Protein AF-A0A433MWS5-F1 (afdb_monomer_lite)

pLDDT: mean 77.58, std 18.27, range [45.19, 98.12]

Foldseek 3Di:
DDDDPVVVVVVVVVVVVVVVVVVVVVVVVVVVVVVVVVVVVVVVVVVVVVVVVVVVVVVVVVVVVVQVVLAVVLVVVLVVLLVVLVVLVVVVVVVVVVVPPVVVVVVVVVDPDDDPPPPPRPPPCQKDKGWHWDDDPPDIDIDIDIDGSPPPPVVVVVVVVVVVVVVVVVVVVVVVVVVVVVD

Organism: NCBI:txid211165

Secondary structure (DSSP, 8-state):
----HHHHHHHHHHHHHHHHHHHHHHHHHHHHHHHHHHHHHHHHHHHHHHHHHHHHHHHHHHHHHHHHHHHHHHHHHHHHHHHHHHHHHHHHHHHHHHHH-HHHHHHHTSSS------PPPGGG---EEEEEEEEETTEEEEEEEEE-SS---HHHHHHHHHHHHHHHHHHHHHHHHHHHS--

Structure (mmCIF, N/CA/C/O backbone):
data_AF-A0A433MWS5-F1
#
_entry.id   AF-A0A433MWS5-F1
#
loop_
_atom_site.group_PDB
_atom_site.id
_atom_site.type_symbol
_atom_site.label_atom_id
_atom_site.label_alt_id
_atom_site.label_comp_id
_atom_site.label_asym_id
_atom_site.label_entity_id
_atom_site.label_seq_id
_atom_site.pdbx_PDB_ins_code
_atom_site.Cartn_x
_atom_site.Cartn_y
_atom_site.Cartn_z
_atom_site.occupancy
_atom_site.B_iso_or_equiv
_atom_site.auth_seq_id
_atom_site.auth_comp_id
_atom_site.auth_asym_id
_atom_site.auth_atom_id
_atom_site.pdbx_PDB_model_num
ATOM 1 N N . MET A 1 1 ? 45.057 12.626 -86.950 1.00 47.66 1 MET A N 1
ATOM 2 C CA . MET A 1 1 ? 45.338 12.678 -85.501 1.00 47.66 1 MET A CA 1
ATOM 3 C C . MET A 1 1 ? 44.725 11.435 -84.882 1.00 47.66 1 MET A C 1
ATOM 5 O O . MET A 1 1 ? 43.516 11.376 -84.720 1.00 47.66 1 MET A O 1
ATOM 9 N N . THR A 1 2 ? 45.530 10.395 -84.688 1.00 46.53 2 THR A N 1
ATOM 10 C CA . THR A 1 2 ? 45.111 9.106 -84.123 1.00 46.53 2 THR A CA 1
ATOM 11 C C . THR A 1 2 ? 45.410 9.128 -82.630 1.00 46.53 2 THR A C 1
ATOM 13 O O . THR A 1 2 ? 46.572 9.039 -82.243 1.00 46.53 2 THR A O 1
ATOM 16 N N . PHE A 1 3 ? 44.385 9.304 -81.799 1.00 48.88 3 PHE A N 1
ATOM 17 C CA . PHE A 1 3 ? 44.521 9.094 -80.359 1.00 48.88 3 PHE A CA 1
ATOM 18 C C . PHE A 1 3 ? 44.662 7.592 -80.100 1.00 48.88 3 PHE A C 1
ATOM 20 O O . PHE A 1 3 ? 43.874 6.798 -80.616 1.00 48.88 3 PHE A O 1
ATOM 27 N N . SER A 1 4 ? 45.708 7.212 -79.366 1.00 47.50 4 SER A N 1
ATOM 28 C CA . SER A 1 4 ? 46.041 5.816 -79.090 1.00 47.50 4 SER A CA 1
ATOM 29 C C . SER A 1 4 ? 45.001 5.215 -78.128 1.00 47.50 4 SER A C 1
ATOM 31 O O . SER A 1 4 ? 44.847 5.730 -77.020 1.00 47.50 4 SER A O 1
ATOM 33 N N . PRO A 1 5 ? 44.291 4.132 -78.498 1.00 56.75 5 PRO A N 1
ATOM 34 C CA . PRO A 1 5 ? 43.258 3.510 -77.657 1.00 56.75 5 PRO A CA 1
ATOM 35 C C . PRO A 1 5 ? 43.759 3.028 -76.285 1.00 56.75 5 PRO A C 1
ATOM 37 O O . PRO A 1 5 ? 42.967 2.829 -75.370 1.00 56.75 5 PRO A O 1
ATOM 40 N N . ILE A 1 6 ? 45.074 2.849 -76.138 1.00 55.59 6 ILE A N 1
ATOM 41 C CA . ILE A 1 6 ? 45.719 2.259 -74.960 1.00 55.59 6 ILE A CA 1
ATOM 42 C C . ILE A 1 6 ? 45.832 3.273 -73.804 1.00 55.59 6 ILE A C 1
ATOM 44 O O . ILE A 1 6 ? 45.643 2.903 -72.648 1.00 55.59 6 ILE A O 1
ATOM 48 N N . GLU A 1 7 ? 46.048 4.563 -74.088 1.00 52.78 7 GLU A N 1
ATOM 49 C CA . GLU A 1 7 ? 46.157 5.603 -73.044 1.00 52.78 7 GLU A CA 1
ATOM 50 C C . GLU A 1 7 ? 44.796 5.954 -72.418 1.00 52.78 7 GLU A C 1
ATOM 52 O O . GLU A 1 7 ? 44.713 6.242 -71.225 1.00 52.78 7 GLU A O 1
ATOM 57 N N . ASN A 1 8 ? 43.706 5.836 -73.184 1.00 58.22 8 ASN A N 1
ATOM 58 C CA . ASN A 1 8 ? 42.340 6.009 -72.673 1.00 58.22 8 ASN A CA 1
ATOM 59 C C . ASN A 1 8 ? 41.848 4.810 -71.836 1.00 58.22 8 ASN A C 1
ATOM 61 O O . ASN A 1 8 ? 40.907 4.955 -71.061 1.00 58.22 8 ASN A O 1
ATOM 65 N N . SER A 1 9 ? 42.471 3.632 -71.971 1.00 58.25 9 SER A N 1
ATOM 66 C CA . SER A 1 9 ? 42.111 2.427 -71.206 1.00 58.25 9 SER A CA 1
ATOM 67 C C . SER A 1 9 ? 42.685 2.451 -69.782 1.00 58.25 9 SER A C 1
ATOM 69 O O . SER A 1 9 ? 41.993 2.100 -68.830 1.00 58.25 9 SER A O 1
ATOM 71 N N . LEU A 1 10 ? 43.926 2.927 -69.615 1.00 61.53 10 LEU A N 1
ATOM 72 C CA . LEU A 1 10 ? 44.625 2.998 -68.319 1.00 61.53 10 LEU A CA 1
ATOM 73 C C . LEU A 1 10 ? 44.046 4.069 -67.373 1.00 61.53 10 LEU A C 1
ATOM 75 O O . LEU A 1 10 ? 44.032 3.905 -66.150 1.00 61.53 10 LEU A O 1
ATOM 79 N N . THR A 1 11 ? 43.527 5.167 -67.926 1.00 76.81 11 THR A N 1
ATOM 80 C CA . THR A 1 11 ? 42.846 6.221 -67.153 1.00 76.81 11 THR A CA 1
ATOM 81 C C . THR A 1 11 ? 41.447 5.804 -66.694 1.00 76.81 11 THR A C 1
ATOM 83 O O . THR A 1 11 ? 40.988 6.234 -65.637 1.00 76.81 11 THR A O 1
ATOM 86 N N . LEU A 1 12 ? 40.787 4.915 -67.438 1.00 81.44 12 LEU A N 1
ATOM 87 C CA . LEU A 1 12 ? 39.483 4.372 -67.069 1.00 81.44 12 LEU A CA 1
ATOM 88 C C . LEU A 1 12 ? 39.598 3.326 -65.950 1.00 81.44 12 LEU A C 1
ATOM 90 O O . LEU A 1 12 ? 38.842 3.386 -64.984 1.00 81.44 12 LEU A O 1
ATOM 94 N N . GLU A 1 13 ? 40.556 2.400 -66.041 1.00 83.81 13 GLU A N 1
ATOM 95 C CA . GLU A 1 13 ? 40.773 1.375 -65.007 1.00 83.81 13 GLU A CA 1
ATOM 96 C C . GLU A 1 13 ? 41.162 1.983 -63.654 1.00 83.81 13 GLU A C 1
ATOM 98 O O . GLU A 1 13 ? 40.628 1.584 -62.619 1.00 83.81 13 GLU A O 1
ATOM 103 N N . SER A 1 14 ? 42.031 2.998 -63.651 1.00 85.12 14 SER A N 1
ATOM 104 C CA . SER A 1 14 ? 42.395 3.717 -62.421 1.00 85.12 14 SER A CA 1
ATOM 105 C C . SER A 1 14 ? 41.205 4.459 -61.798 1.00 85.12 14 SER A C 1
ATOM 107 O O . SER A 1 14 ? 41.032 4.414 -60.580 1.00 85.12 14 SER A O 1
ATOM 109 N N . ALA A 1 15 ? 40.337 5.073 -62.608 1.00 87.38 15 ALA A N 1
ATOM 110 C CA . ALA A 1 15 ? 39.111 5.711 -62.125 1.00 87.38 15 ALA A CA 1
ATOM 111 C C . ALA A 1 15 ? 38.096 4.697 -61.564 1.00 87.38 15 ALA A C 1
ATOM 113 O O . ALA A 1 15 ? 37.440 4.965 -60.556 1.00 87.38 15 ALA A O 1
ATOM 114 N N . ILE A 1 16 ? 37.983 3.516 -62.181 1.00 90.00 16 ILE A N 1
ATOM 115 C CA . ILE A 1 16 ? 37.148 2.417 -61.679 1.00 90.00 16 ILE A CA 1
ATOM 116 C C . ILE A 1 16 ? 37.675 1.926 -60.329 1.00 90.00 16 ILE A C 1
ATOM 118 O O . ILE A 1 16 ? 36.881 1.738 -59.409 1.00 90.00 16 ILE A O 1
ATOM 122 N N . LEU A 1 17 ? 38.990 1.747 -60.186 1.00 91.38 17 LEU A N 1
ATOM 123 C CA . LEU A 1 17 ? 39.606 1.282 -58.943 1.00 91.38 17 LEU A CA 1
ATOM 124 C C . LEU A 1 17 ? 39.421 2.294 -57.800 1.00 91.38 17 LEU A C 1
ATOM 126 O O . LEU A 1 17 ? 39.021 1.912 -56.704 1.00 91.38 17 LEU A O 1
ATOM 130 N N . ALA A 1 18 ? 39.620 3.587 -58.077 1.00 91.25 18 ALA A N 1
ATOM 131 C CA . ALA A 1 18 ? 39.374 4.658 -57.111 1.00 91.25 18 ALA A CA 1
ATOM 132 C C . ALA A 1 18 ? 37.908 4.688 -56.648 1.00 91.25 18 ALA A C 1
ATOM 134 O O . ALA A 1 18 ? 37.632 4.822 -55.458 1.00 91.25 18 ALA A O 1
ATOM 135 N N . ARG A 1 19 ? 36.964 4.484 -57.575 1.00 90.81 19 ARG A N 1
ATOM 136 C CA . ARG A 1 19 ? 35.534 4.426 -57.255 1.00 90.81 19 ARG A CA 1
ATOM 137 C C . ARG A 1 19 ? 35.159 3.194 -56.427 1.00 90.81 19 ARG A C 1
ATOM 139 O O . ARG A 1 19 ? 34.305 3.301 -55.556 1.00 90.81 19 ARG A O 1
ATOM 146 N N . HIS A 1 20 ? 35.779 2.039 -56.676 1.00 92.25 20 HIS A N 1
ATOM 147 C CA . HIS A 1 20 ? 35.579 0.854 -55.832 1.00 92.25 20 HIS A CA 1
ATOM 148 C C . HIS A 1 20 ? 36.085 1.101 -54.412 1.00 92.25 20 HIS A C 1
ATOM 150 O O . HIS A 1 20 ? 35.369 0.824 -53.458 1.00 92.25 20 HIS A O 1
ATOM 156 N N . GLN A 1 21 ? 37.261 1.712 -54.272 1.00 93.88 21 GLN A N 1
ATOM 157 C CA . GLN A 1 21 ? 37.809 2.053 -52.963 1.00 93.88 21 GLN A CA 1
ATOM 158 C C . GLN A 1 21 ? 36.925 3.061 -52.206 1.00 93.88 21 GLN A C 1
ATOM 160 O O . GLN A 1 21 ? 36.750 2.947 -50.995 1.00 93.88 21 GLN A O 1
ATOM 165 N N . GLU A 1 22 ? 36.335 4.032 -52.906 1.00 95.25 22 GLU A N 1
ATOM 166 C CA . GLU A 1 22 ? 35.369 4.966 -52.318 1.00 95.25 22 GLU A CA 1
ATOM 167 C C . GLU A 1 22 ? 34.083 4.258 -51.861 1.00 95.25 22 GLU A C 1
ATOM 169 O O . GLU A 1 22 ? 33.601 4.518 -50.760 1.00 95.25 22 GLU A O 1
ATOM 174 N N . LEU A 1 23 ? 33.559 3.321 -52.659 1.00 94.75 23 LEU A N 1
ATOM 175 C CA . LEU A 1 23 ? 32.403 2.505 -52.277 1.00 94.75 23 LEU A CA 1
ATOM 176 C C . LEU A 1 23 ? 32.695 1.632 -51.053 1.00 94.75 23 LEU A C 1
ATOM 178 O O . LEU A 1 23 ? 31.858 1.564 -50.156 1.00 94.75 23 LEU A O 1
ATOM 182 N N . ASP A 1 24 ? 33.875 1.017 -50.983 1.00 95.56 24 ASP A N 1
ATOM 183 C CA . ASP A 1 24 ? 34.290 0.215 -49.830 1.00 95.56 24 ASP A CA 1
ATOM 184 C C . ASP A 1 24 ? 34.393 1.076 -48.561 1.00 95.56 24 ASP A C 1
ATOM 186 O O . ASP A 1 24 ? 33.914 0.681 -47.495 1.00 95.56 24 ASP A O 1
ATOM 190 N N . ASN A 1 25 ? 34.942 2.290 -48.673 1.00 95.81 25 ASN A N 1
ATOM 191 C CA . ASN A 1 25 ? 35.014 3.237 -47.559 1.00 95.81 25 ASN A CA 1
ATOM 192 C C . ASN A 1 25 ? 33.620 3.667 -47.076 1.00 95.81 25 ASN A C 1
ATOM 194 O O . ASN A 1 25 ? 33.364 3.673 -45.871 1.00 95.81 25 ASN A O 1
ATOM 198 N N . LEU A 1 26 ? 32.701 3.977 -47.997 1.00 96.25 26 LEU A N 1
ATOM 199 C CA . LEU A 1 26 ? 31.317 4.319 -47.655 1.00 96.25 26 LEU A CA 1
ATOM 200 C C . LEU A 1 26 ? 30.581 3.135 -47.023 1.00 96.25 26 LEU A C 1
ATOM 202 O O . LEU A 1 26 ? 29.822 3.318 -46.074 1.00 96.25 26 LEU A O 1
ATOM 206 N N . GLN A 1 27 ? 30.819 1.914 -47.505 1.00 96.38 27 GLN A N 1
ATOM 207 C CA . GLN A 1 27 ? 30.231 0.709 -46.929 1.00 96.38 27 GLN A CA 1
ATOM 208 C C . GLN A 1 27 ? 30.693 0.513 -45.478 1.00 96.38 27 GLN A C 1
ATOM 210 O O . GLN A 1 27 ? 29.873 0.224 -44.603 1.00 96.38 27 GLN A O 1
ATOM 215 N N . LEU A 1 28 ? 31.985 0.724 -45.205 1.00 96.56 28 LEU A N 1
ATOM 216 C CA . LEU A 1 28 ? 32.528 0.701 -43.847 1.00 96.56 28 LEU A CA 1
ATOM 217 C C . LEU A 1 28 ? 31.880 1.778 -42.968 1.00 96.56 28 LEU A C 1
ATOM 219 O O . LEU A 1 28 ? 31.432 1.470 -41.863 1.00 96.56 28 LEU A O 1
ATOM 223 N N . GLU A 1 29 ? 31.751 3.007 -43.463 1.00 96.88 29 GLU A N 1
ATOM 224 C CA . GLU A 1 29 ? 31.114 4.100 -42.724 1.00 96.88 29 GLU A CA 1
ATOM 225 C C . GLU A 1 29 ? 29.635 3.816 -42.418 1.00 96.88 29 GLU A C 1
ATOM 227 O O . GLU A 1 29 ? 29.193 4.008 -41.284 1.00 96.88 29 GLU A O 1
ATOM 232 N N . ILE A 1 30 ? 28.881 3.264 -43.378 1.00 96.56 30 ILE A N 1
ATOM 233 C CA . ILE A 1 30 ? 27.491 2.832 -43.174 1.00 96.56 30 ILE A CA 1
ATOM 234 C C . ILE A 1 30 ? 27.422 1.772 -42.076 1.00 96.56 30 ILE A C 1
ATOM 236 O O . ILE A 1 30 ? 26.612 1.894 -41.158 1.00 96.56 30 ILE A O 1
ATOM 240 N N . THR A 1 31 ? 28.279 0.748 -42.124 1.00 96.56 31 THR A N 1
ATOM 241 C CA . THR A 1 31 ? 28.276 -0.299 -41.089 1.00 96.56 31 THR A CA 1
ATOM 242 C C . THR A 1 31 ? 28.633 0.249 -39.708 1.00 96.56 31 THR A C 1
ATOM 244 O O . THR A 1 31 ? 27.990 -0.116 -38.720 1.00 96.56 31 THR A O 1
ATOM 247 N N . PHE A 1 32 ? 29.589 1.179 -39.635 1.00 97.56 32 PHE A N 1
ATOM 248 C CA . PHE A 1 32 ? 29.954 1.867 -38.401 1.00 97.56 32 PHE A CA 1
ATOM 249 C C . PHE A 1 32 ? 28.780 2.682 -37.839 1.00 97.56 32 PHE A C 1
ATOM 251 O O . PHE A 1 32 ? 28.433 2.543 -36.664 1.00 97.56 32 PHE A O 1
ATOM 258 N N . LEU A 1 33 ? 28.113 3.474 -38.684 1.00 97.25 3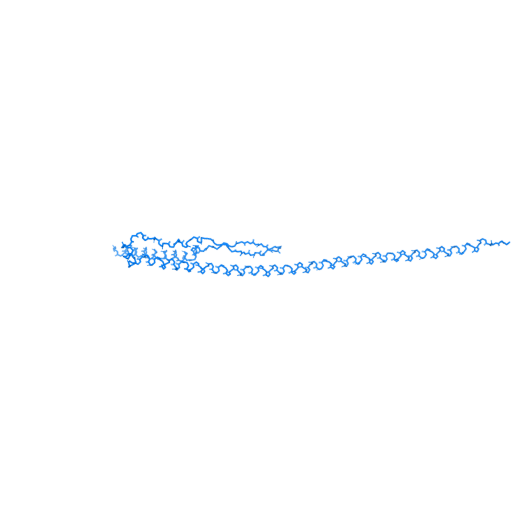3 LEU A N 1
ATOM 259 C CA . LEU A 1 33 ? 26.938 4.261 -38.308 1.00 97.25 33 LEU A CA 1
ATOM 260 C C . LEU A 1 33 ? 25.782 3.372 -37.839 1.00 97.25 33 LEU A C 1
ATOM 262 O O . LEU A 1 33 ? 25.183 3.658 -36.802 1.00 97.25 33 LEU A O 1
ATOM 266 N N . CYS A 1 34 ? 25.497 2.272 -38.541 1.00 97.06 34 CYS A N 1
ATOM 267 C CA . CYS A 1 34 ? 24.473 1.310 -38.136 1.00 97.06 34 CYS A CA 1
ATOM 268 C C . CYS A 1 34 ? 24.768 0.714 -36.753 1.00 97.06 34 CYS A C 1
ATOM 270 O O . CYS A 1 34 ? 23.878 0.681 -35.902 1.00 97.06 34 CYS A O 1
ATOM 272 N N . SER A 1 35 ? 26.016 0.307 -36.497 1.00 97.50 35 SER A N 1
ATOM 273 C CA . SER A 1 35 ? 26.432 -0.209 -35.187 1.00 97.50 35 SER A CA 1
ATOM 274 C C . SER A 1 35 ? 26.258 0.838 -34.085 1.00 97.50 35 SER A C 1
ATOM 276 O O . SER A 1 35 ? 25.748 0.529 -33.009 1.00 97.50 35 SER A O 1
ATOM 278 N N . HIS A 1 36 ? 26.653 2.085 -34.341 1.00 96.62 36 HIS A N 1
ATOM 279 C CA . HIS A 1 36 ? 26.531 3.162 -33.361 1.00 96.62 36 HIS A CA 1
ATOM 280 C C . HIS A 1 36 ? 25.063 3.519 -33.076 1.00 96.62 36 HIS A C 1
ATOM 282 O O . HIS A 1 36 ? 24.680 3.741 -31.927 1.00 96.62 36 HIS A O 1
ATOM 288 N N . MET A 1 37 ? 24.206 3.525 -34.104 1.00 96.75 37 MET A N 1
ATOM 289 C CA . MET A 1 37 ? 22.764 3.719 -33.932 1.00 96.75 37 MET A CA 1
ATOM 290 C C . MET A 1 37 ? 22.138 2.622 -33.069 1.00 96.75 37 MET A C 1
ATOM 292 O O . MET A 1 37 ? 21.300 2.927 -32.219 1.00 96.75 37 MET A O 1
ATOM 296 N N . GLN A 1 38 ? 22.557 1.369 -33.254 1.00 97.31 38 GLN A N 1
ATOM 297 C CA . GLN A 1 38 ? 22.080 0.256 -32.442 1.00 97.31 38 GLN A CA 1
ATOM 298 C C . GLN A 1 38 ? 22.508 0.403 -30.975 1.00 97.31 38 GLN A C 1
ATOM 300 O O . GLN A 1 38 ? 21.662 0.321 -30.086 1.00 97.31 38 GLN A O 1
ATOM 305 N N . GLN A 1 39 ? 23.779 0.724 -30.717 1.00 97.44 39 GLN A N 1
ATOM 306 C CA . GLN A 1 39 ? 24.276 0.982 -29.359 1.00 97.44 39 GLN A CA 1
ATOM 307 C C . GLN A 1 39 ? 23.516 2.126 -28.676 1.00 97.44 39 GLN A C 1
ATOM 309 O O . GLN A 1 39 ? 23.158 2.035 -27.503 1.00 97.44 39 GLN A O 1
ATOM 314 N N . LEU A 1 40 ? 23.222 3.202 -29.410 1.00 97.50 40 LEU A N 1
ATOM 315 C CA . LEU A 1 40 ? 22.466 4.334 -28.878 1.00 97.50 40 LEU A CA 1
ATOM 316 C C . LEU A 1 40 ? 21.014 3.957 -28.551 1.00 97.50 40 LEU A C 1
ATOM 318 O O . LEU A 1 40 ? 20.466 4.439 -27.557 1.00 97.50 40 LEU A O 1
ATOM 322 N N . ALA A 1 41 ? 20.389 3.100 -29.361 1.00 97.50 41 ALA A N 1
ATOM 323 C CA . ALA A 1 41 ? 19.056 2.578 -29.081 1.00 97.50 41 ALA A CA 1
ATOM 324 C C . ALA A 1 41 ? 19.044 1.708 -27.812 1.00 97.50 41 ALA A C 1
ATOM 326 O O . ALA A 1 41 ? 18.182 1.902 -26.953 1.00 97.50 41 ALA A O 1
ATOM 327 N N . GLU A 1 42 ? 20.030 0.822 -27.656 1.00 97.94 42 GLU A N 1
ATOM 328 C CA . GLU A 1 42 ? 20.192 -0.028 -26.470 1.00 97.94 42 GLU A CA 1
ATOM 329 C C . GLU A 1 42 ? 20.420 0.807 -25.202 1.00 97.94 42 GLU A C 1
ATOM 331 O O . GLU A 1 42 ? 19.734 0.605 -24.201 1.00 97.94 42 GLU A O 1
ATOM 336 N N . LEU A 1 43 ? 21.304 1.809 -25.259 1.00 97.69 43 LEU A N 1
ATOM 337 C CA . LEU A 1 43 ? 21.556 2.723 -24.139 1.00 97.69 43 LEU A CA 1
ATOM 338 C C . LEU A 1 43 ? 20.300 3.501 -23.734 1.00 97.69 43 LEU A C 1
ATOM 340 O O . LEU A 1 43 ? 19.992 3.606 -22.547 1.00 97.69 43 LEU A O 1
ATOM 344 N N . LYS A 1 44 ? 19.536 4.017 -24.705 1.00 97.31 44 LYS A N 1
ATOM 345 C CA . LYS A 1 44 ? 18.265 4.701 -24.416 1.00 97.31 44 LYS A CA 1
ATOM 346 C C . LYS A 1 44 ? 17.249 3.768 -23.764 1.00 97.31 44 LYS A C 1
ATOM 348 O O . LYS A 1 44 ? 16.546 4.184 -22.843 1.00 97.31 44 LYS A O 1
ATOM 353 N N . GLN A 1 45 ? 17.166 2.523 -24.226 1.00 97.62 45 GLN A N 1
ATOM 354 C CA . GLN A 1 45 ? 16.274 1.527 -23.643 1.00 97.62 45 GLN A CA 1
ATOM 355 C C . GLN A 1 45 ? 16.680 1.184 -22.203 1.00 97.62 45 GLN A C 1
ATOM 357 O O . GLN A 1 45 ? 15.816 1.145 -21.327 1.00 97.62 45 GLN A O 1
ATOM 362 N N . GLN A 1 46 ? 17.974 0.987 -21.944 1.00 97.81 46 GLN A N 1
ATOM 363 C CA . GLN A 1 46 ? 18.500 0.735 -20.600 1.00 97.81 46 GLN A CA 1
ATOM 364 C C . GLN A 1 46 ? 18.204 1.904 -19.658 1.00 97.81 46 GLN A C 1
ATOM 366 O O . GLN A 1 46 ? 17.626 1.699 -18.594 1.00 97.81 46 GLN A O 1
ATOM 371 N N . GLN A 1 47 ? 18.485 3.137 -20.088 1.00 97.81 47 GLN A N 1
ATOM 372 C CA . GLN A 1 47 ? 18.204 4.337 -19.300 1.00 97.81 47 GLN A CA 1
ATOM 373 C C . GLN A 1 47 ? 16.712 4.456 -18.949 1.00 97.81 47 GLN A C 1
ATOM 375 O O . GLN A 1 47 ? 16.351 4.792 -17.821 1.00 97.81 47 GLN A O 1
ATOM 380 N N . MET A 1 48 ? 15.823 4.157 -19.901 1.00 97.69 48 MET A N 1
ATOM 381 C CA . MET A 1 48 ? 14.382 4.154 -19.650 1.00 97.69 48 MET A CA 1
ATOM 382 C C . MET A 1 48 ? 13.986 3.099 -18.607 1.00 97.69 48 MET A C 1
ATOM 384 O O . MET A 1 48 ? 13.180 3.388 -17.723 1.00 97.69 48 MET A O 1
ATOM 388 N N . GLN A 1 49 ? 14.552 1.893 -18.683 1.00 97.62 49 GLN A N 1
ATOM 389 C CA . GLN A 1 49 ? 14.282 0.826 -17.717 1.00 97.62 49 GLN A CA 1
ATOM 390 C C . GLN A 1 49 ? 14.793 1.167 -16.314 1.00 97.62 49 GLN A C 1
ATOM 392 O O . GLN A 1 49 ? 14.090 0.919 -15.335 1.00 97.62 49 GLN A O 1
ATOM 397 N N . GLU A 1 50 ? 15.979 1.763 -16.203 1.00 98.00 50 GLU A N 1
ATOM 398 C CA . GLU A 1 50 ? 16.534 2.216 -14.924 1.00 98.00 50 GLU A CA 1
ATOM 399 C C . GLU A 1 50 ? 15.665 3.299 -14.284 1.00 98.00 50 GLU A C 1
ATOM 401 O O . GLU A 1 50 ? 15.336 3.200 -13.101 1.00 98.00 50 GLU A O 1
ATOM 406 N N . ASN A 1 51 ? 15.214 4.276 -15.076 1.00 98.00 51 ASN A N 1
ATOM 407 C CA . ASN A 1 51 ? 14.312 5.325 -14.603 1.00 98.00 51 ASN A CA 1
ATOM 408 C C . ASN A 1 51 ? 12.985 4.747 -14.094 1.00 98.00 51 ASN A C 1
ATOM 410 O O . ASN A 1 51 ? 12.540 5.101 -13.004 1.00 98.00 51 ASN A O 1
ATOM 414 N N . LEU A 1 52 ? 12.379 3.816 -14.841 1.00 97.75 52 LEU A N 1
ATOM 415 C CA . LEU A 1 52 ? 11.147 3.142 -14.418 1.00 97.75 52 LEU A CA 1
ATOM 416 C C . LEU A 1 52 ? 11.349 2.333 -13.132 1.00 97.75 52 LEU A C 1
ATOM 418 O O . LEU A 1 52 ? 10.488 2.339 -12.255 1.00 97.75 52 LEU A O 1
ATOM 422 N N . LYS A 1 53 ? 12.489 1.650 -12.992 1.00 97.69 53 LYS A N 1
ATOM 423 C CA . LYS A 1 53 ? 12.822 0.887 -11.784 1.00 97.69 53 LYS A CA 1
ATOM 424 C C . LYS A 1 53 ? 13.002 1.799 -10.570 1.00 97.69 53 LYS A C 1
ATOM 426 O O . LYS A 1 53 ? 12.547 1.454 -9.477 1.00 97.69 53 LYS A O 1
ATOM 431 N N . LEU A 1 54 ? 13.639 2.954 -10.760 1.00 97.94 54 LEU A N 1
ATOM 432 C CA . LEU A 1 54 ? 13.802 3.957 -9.714 1.00 97.94 54 LEU A CA 1
ATOM 433 C C . LEU A 1 54 ? 12.441 4.505 -9.273 1.00 97.94 54 LEU A C 1
ATOM 435 O O . LEU A 1 54 ? 12.147 4.503 -8.080 1.00 97.94 54 LEU A O 1
ATOM 439 N N . GLU A 1 55 ? 11.596 4.908 -10.224 1.00 98.12 55 GLU A N 1
ATOM 440 C CA . GLU A 1 55 ? 10.254 5.410 -9.921 1.00 98.12 55 GLU A CA 1
ATOM 441 C C . GLU A 1 55 ? 9.414 4.351 -9.200 1.00 98.12 55 GLU A C 1
ATOM 443 O O . GLU A 1 55 ? 8.793 4.646 -8.181 1.00 98.12 55 GLU A O 1
ATOM 448 N N . LEU A 1 56 ? 9.445 3.098 -9.663 1.00 96.19 56 LEU A N 1
ATOM 449 C CA . LEU A 1 56 ? 8.738 1.997 -9.014 1.00 96.19 56 LEU A CA 1
ATOM 450 C C . LEU A 1 56 ? 9.184 1.819 -7.557 1.00 96.19 56 LEU A C 1
ATOM 452 O O . LEU A 1 56 ? 8.339 1.706 -6.673 1.00 96.19 56 LEU A O 1
ATOM 456 N N . THR A 1 57 ? 10.494 1.843 -7.305 1.00 96.62 57 THR A N 1
ATOM 457 C CA . THR A 1 57 ? 11.053 1.744 -5.945 1.00 96.62 57 THR A CA 1
ATOM 458 C C . THR A 1 57 ? 10.534 2.873 -5.058 1.00 96.62 57 THR A C 1
ATOM 460 O O . THR A 1 57 ? 10.000 2.615 -3.983 1.00 96.62 57 THR A O 1
ATOM 463 N N . GLN A 1 58 ? 10.582 4.113 -5.549 1.00 97.62 58 GLN A N 1
ATOM 464 C CA . GLN A 1 58 ? 10.085 5.279 -4.814 1.00 97.62 58 GLN A CA 1
ATOM 465 C C . GLN A 1 58 ? 8.584 5.182 -4.513 1.00 97.62 58 GLN A C 1
ATOM 467 O O . GLN A 1 58 ? 8.136 5.543 -3.425 1.00 97.62 58 GLN A O 1
ATOM 472 N N . ARG A 1 59 ? 7.777 4.691 -5.462 1.00 96.12 59 ARG A N 1
ATOM 473 C CA . ARG A 1 59 ? 6.334 4.503 -5.249 1.00 96.12 59 ARG A CA 1
ATOM 474 C C . ARG A 1 59 ? 6.037 3.399 -4.240 1.00 96.12 59 ARG A C 1
ATOM 476 O O . ARG A 1 59 ? 5.107 3.555 -3.454 1.00 96.12 59 ARG A O 1
ATOM 483 N N . ILE A 1 60 ? 6.821 2.321 -4.229 1.00 94.75 60 ILE A N 1
ATOM 484 C CA . ILE A 1 60 ? 6.703 1.261 -3.220 1.00 94.75 60 ILE A CA 1
ATOM 485 C C . ILE A 1 60 ? 7.020 1.822 -1.830 1.00 94.75 60 ILE A C 1
ATOM 487 O O . ILE A 1 60 ? 6.214 1.642 -0.923 1.00 94.75 60 ILE A O 1
ATOM 491 N N . GLU A 1 61 ? 8.108 2.577 -1.671 1.00 96.12 61 GLU A N 1
ATOM 492 C CA . GLU A 1 61 ? 8.456 3.229 -0.397 1.00 96.12 61 GLU A CA 1
ATOM 493 C C . GLU A 1 61 ? 7.345 4.175 0.094 1.00 96.12 61 GLU A C 1
ATOM 495 O O . GLU A 1 61 ? 6.986 4.171 1.271 1.00 96.12 61 GLU A O 1
ATOM 500 N N . GLN A 1 62 ? 6.738 4.949 -0.814 1.00 96.44 62 GLN A N 1
ATOM 501 C CA . GLN A 1 62 ? 5.589 5.802 -0.488 1.00 96.44 62 GLN A CA 1
ATOM 502 C C . GLN A 1 62 ? 4.377 4.990 -0.007 1.00 96.44 62 GLN A C 1
ATOM 504 O O . GLN A 1 62 ? 3.706 5.396 0.943 1.00 96.44 62 GLN A O 1
ATOM 509 N N . LEU A 1 63 ? 4.088 3.851 -0.644 1.00 94.94 63 LEU A N 1
ATOM 510 C CA . LEU A 1 63 ? 3.000 2.962 -0.227 1.00 94.94 63 LEU A CA 1
ATOM 511 C C . LEU A 1 63 ? 3.265 2.332 1.143 1.00 94.94 63 LEU A C 1
ATOM 513 O O . LEU A 1 63 ? 2.333 2.208 1.935 1.00 94.94 63 LEU A O 1
ATOM 517 N N . GLU A 1 64 ? 4.514 1.976 1.444 1.00 95.00 64 GLU A N 1
ATOM 518 C CA . GLU A 1 64 ? 4.908 1.465 2.762 1.00 95.00 64 GLU A CA 1
ATOM 519 C C . GLU A 1 64 ? 4.676 2.511 3.852 1.00 95.00 64 GLU A C 1
ATOM 521 O O . GLU A 1 64 ? 3.981 2.234 4.829 1.00 95.00 64 GLU A O 1
ATOM 526 N N . ALA A 1 65 ? 5.139 3.744 3.633 1.00 96.12 65 ALA A N 1
ATOM 527 C CA . ALA A 1 65 ? 4.923 4.835 4.577 1.00 96.12 65 ALA A CA 1
ATOM 528 C C . ALA A 1 65 ? 3.427 5.113 4.815 1.00 96.12 65 ALA A C 1
ATOM 530 O O . ALA A 1 65 ? 2.992 5.292 5.953 1.00 96.12 65 ALA A O 1
ATOM 531 N N . LEU A 1 66 ? 2.611 5.118 3.754 1.00 96.06 66 LEU A N 1
ATOM 532 C CA . LEU A 1 66 ? 1.160 5.292 3.875 1.00 96.06 66 LEU A CA 1
A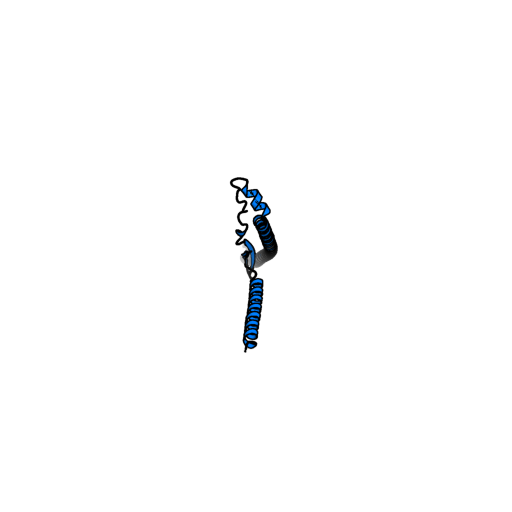TOM 533 C C . LEU A 1 66 ? 0.491 4.124 4.610 1.00 96.06 66 LEU A C 1
ATOM 535 O O . LEU A 1 66 ? -0.415 4.349 5.411 1.00 96.06 66 LEU A O 1
ATOM 539 N N . SER A 1 67 ? 0.940 2.892 4.363 1.00 96.31 67 SER A N 1
ATOM 540 C CA . SER A 1 67 ? 0.473 1.697 5.070 1.00 96.31 67 SER A CA 1
ATOM 541 C C . SER A 1 67 ? 0.712 1.813 6.574 1.00 96.31 67 SER A C 1
ATOM 543 O O . SER A 1 67 ? -0.200 1.563 7.365 1.00 96.31 67 SER A O 1
ATOM 545 N N . ASP A 1 68 ? 1.907 2.243 6.973 1.00 95.38 68 ASP A N 1
ATOM 546 C CA . ASP A 1 68 ? 2.262 2.416 8.382 1.00 95.38 68 ASP A CA 1
ATOM 547 C C . ASP A 1 68 ? 1.418 3.504 9.051 1.00 95.38 68 ASP A C 1
ATOM 549 O O . ASP A 1 68 ? 0.900 3.297 10.150 1.00 95.38 68 ASP A O 1
ATOM 553 N N . ILE A 1 69 ? 1.194 4.629 8.362 1.00 96.88 69 ILE A N 1
ATOM 554 C CA . ILE A 1 69 ? 0.320 5.708 8.845 1.00 96.88 69 ILE A CA 1
ATOM 555 C C . ILE A 1 69 ? -1.112 5.201 9.048 1.00 96.88 69 ILE A C 1
ATOM 557 O O . ILE A 1 69 ? -1.706 5.438 10.101 1.00 96.88 69 ILE A O 1
ATOM 561 N N . ILE A 1 70 ? -1.673 4.493 8.064 1.00 94.19 70 ILE A N 1
ATOM 562 C CA . ILE A 1 70 ? -3.041 3.962 8.143 1.00 94.19 70 ILE A CA 1
ATOM 563 C C . ILE A 1 70 ? -3.167 2.991 9.315 1.00 94.19 70 ILE A C 1
ATOM 565 O O . ILE A 1 70 ? -4.117 3.090 10.093 1.00 94.19 70 ILE A O 1
ATOM 569 N N . ASN A 1 71 ? -2.200 2.093 9.489 1.00 94.56 71 ASN A N 1
ATOM 570 C CA . ASN A 1 71 ? -2.206 1.139 10.592 1.00 94.56 71 ASN A CA 1
ATOM 571 C C . ASN A 1 71 ? -2.075 1.832 11.958 1.00 94.56 71 ASN A C 1
ATOM 573 O O . ASN A 1 71 ? -2.795 1.473 12.889 1.00 94.56 71 ASN A O 1
ATOM 577 N N . ALA A 1 72 ? -1.227 2.857 12.075 1.00 95.50 72 ALA A N 1
ATOM 578 C CA . ALA A 1 72 ? -1.076 3.631 13.306 1.00 95.50 72 ALA A CA 1
ATOM 579 C C . ALA A 1 72 ? -2.363 4.383 13.683 1.00 95.50 72 ALA A C 1
ATOM 581 O O . ALA A 1 72 ? -2.804 4.315 14.830 1.00 95.50 72 ALA A O 1
ATOM 582 N N . LEU A 1 73 ? -3.003 5.053 12.718 1.00 95.50 73 LEU A N 1
ATOM 583 C CA . LEU A 1 73 ? -4.284 5.735 12.933 1.00 95.50 73 LEU A CA 1
ATOM 584 C C . LEU A 1 73 ? -5.397 4.752 13.303 1.00 95.50 73 LEU A C 1
ATOM 586 O O . LEU A 1 73 ? -6.232 5.044 14.154 1.00 95.50 73 LEU A O 1
ATOM 590 N N . SER A 1 74 ? -5.390 3.567 12.701 1.00 93.81 74 SER A N 1
ATOM 591 C CA . SER A 1 74 ? -6.381 2.528 12.990 1.00 93.81 74 SER A CA 1
ATOM 592 C C . SER A 1 74 ? -6.214 1.958 14.396 1.00 93.81 74 SER A C 1
ATOM 594 O O . SER A 1 74 ? -7.205 1.725 15.083 1.00 93.81 74 SER A O 1
ATOM 596 N N . TYR A 1 75 ? -4.971 1.816 14.863 1.00 91.44 75 TYR A N 1
ATOM 597 C CA . TYR A 1 75 ? -4.673 1.456 16.249 1.00 91.44 75 TYR A CA 1
ATOM 598 C C . TYR A 1 75 ? -5.118 2.542 17.242 1.00 91.44 75 TYR A C 1
ATOM 600 O O . TYR A 1 75 ? -5.718 2.232 18.267 1.00 91.44 75 TYR A O 1
ATOM 608 N N . GLN A 1 76 ? -4.887 3.821 16.930 1.00 93.81 76 GLN A N 1
ATOM 609 C CA . GLN A 1 76 ? -5.395 4.930 17.751 1.00 93.81 76 GLN A CA 1
ATOM 610 C C . GLN A 1 76 ? -6.925 4.933 17.815 1.00 93.81 76 GLN A C 1
ATOM 612 O O . GLN A 1 76 ? -7.499 5.093 18.888 1.00 93.81 76 GLN A O 1
ATOM 617 N N . LEU A 1 77 ? -7.591 4.699 16.683 1.00 91.00 77 LEU A N 1
ATOM 618 C CA . LEU A 1 77 ? -9.046 4.601 16.626 1.00 91.00 77 LEU A CA 1
ATOM 619 C C . LEU A 1 77 ? -9.570 3.428 17.465 1.00 91.00 77 LEU A C 1
ATOM 621 O O . LEU A 1 77 ? -10.574 3.574 18.152 1.00 91.00 77 LEU A O 1
ATOM 625 N N . GLU A 1 78 ? -8.884 2.284 17.455 1.00 89.75 78 GLU A N 1
ATOM 626 C CA . GLU A 1 78 ? -9.209 1.147 18.323 1.00 89.75 78 GLU A CA 1
ATOM 627 C C . GLU A 1 78 ? -9.122 1.508 19.814 1.00 89.75 78 GLU A C 1
ATOM 629 O O . GLU A 1 78 ? -10.024 1.156 20.576 1.00 89.75 78 GLU A O 1
ATOM 634 N N . ILE A 1 79 ? -8.094 2.254 20.230 1.00 90.19 79 ILE A N 1
ATOM 635 C CA . ILE A 1 79 ? -7.972 2.754 21.610 1.00 90.19 79 ILE A CA 1
ATOM 636 C C . ILE A 1 79 ? -9.149 3.669 21.963 1.00 90.19 79 ILE A C 1
ATOM 638 O O . ILE A 1 79 ? -9.807 3.455 22.978 1.00 90.19 79 ILE A O 1
ATOM 642 N N . GLU A 1 80 ? -9.454 4.656 21.121 1.00 90.69 80 GLU A N 1
ATOM 643 C CA . GLU A 1 80 ? -10.550 5.597 21.383 1.00 90.69 80 GLU A CA 1
ATOM 644 C C . GLU A 1 80 ? -11.920 4.908 21.422 1.00 90.69 80 GLU A C 1
ATOM 646 O O . GLU A 1 80 ? -12.777 5.260 22.234 1.00 90.69 80 GLU A O 1
ATOM 651 N N . LEU A 1 81 ? -12.125 3.874 20.602 1.00 87.31 81 LEU A N 1
ATOM 652 C CA . LEU A 1 81 ? -13.331 3.049 20.656 1.00 87.31 81 LEU A CA 1
ATOM 653 C C . LEU A 1 81 ? -13.460 2.301 21.993 1.00 87.31 81 LEU A C 1
ATOM 655 O O . LEU A 1 81 ? -14.566 2.203 22.532 1.00 87.31 81 LEU A O 1
ATOM 659 N N . ASN A 1 82 ? -12.350 1.816 22.555 1.00 85.12 82 ASN A N 1
ATOM 660 C CA . ASN A 1 82 ? -12.339 1.200 23.883 1.00 85.12 82 ASN A CA 1
ATOM 661 C C . ASN A 1 82 ? -12.598 2.229 24.997 1.00 85.12 82 ASN A C 1
ATOM 663 O O . ASN A 1 82 ? -13.435 1.977 25.863 1.00 85.12 82 ASN A O 1
ATOM 667 N N . ASN A 1 83 ? -11.984 3.413 24.933 1.00 88.12 83 ASN A N 1
ATOM 668 C CA . ASN A 1 83 ? -12.247 4.501 25.884 1.00 88.12 83 ASN A CA 1
ATOM 669 C C . ASN A 1 83 ? -13.728 4.909 25.868 1.00 88.12 83 ASN A C 1
ATOM 671 O O . ASN A 1 83 ? -14.368 5.050 26.911 1.00 88.12 83 ASN A O 1
ATOM 675 N N . PHE A 1 84 ? -14.307 5.049 24.672 1.00 85.94 84 PHE A N 1
ATOM 676 C CA . PHE A 1 84 ? -15.727 5.343 24.509 1.00 85.94 84 PHE A CA 1
ATOM 677 C C . PHE A 1 84 ? -16.607 4.275 25.171 1.00 85.94 84 PHE A C 1
ATOM 679 O O . PHE A 1 84 ? -17.563 4.614 25.872 1.00 85.94 84 PHE A O 1
ATOM 686 N N . LYS A 1 85 ? -16.281 2.989 24.986 1.00 83.69 85 LYS A N 1
ATOM 687 C CA . LYS A 1 85 ? -16.982 1.874 25.640 1.00 83.69 85 LYS A CA 1
ATOM 688 C C . LYS A 1 85 ? -16.924 2.005 27.163 1.00 83.69 85 LYS A C 1
ATOM 690 O O . LYS A 1 85 ? -17.964 1.866 27.806 1.00 83.69 85 LYS A O 1
ATOM 695 N N . GLU A 1 86 ? -15.754 2.258 27.744 1.00 85.06 86 GLU A N 1
ATOM 696 C CA . GLU A 1 86 ? -15.600 2.401 29.199 1.00 85.06 86 GLU A CA 1
ATOM 697 C C . GLU A 1 86 ? -16.475 3.530 29.750 1.00 85.06 86 GLU A C 1
ATOM 699 O O . GLU A 1 86 ? -17.281 3.303 30.659 1.00 85.06 86 GLU A O 1
ATOM 704 N N . ILE A 1 87 ? -16.407 4.709 29.125 1.00 86.00 87 ILE A N 1
ATOM 705 C CA . ILE A 1 87 ? -17.221 5.874 29.492 1.00 86.00 87 ILE A CA 1
ATOM 706 C C . ILE A 1 87 ? -18.714 5.555 29.353 1.00 86.00 87 ILE A C 1
ATOM 708 O O . ILE A 1 87 ? -19.509 5.902 30.230 1.00 86.00 87 ILE A O 1
ATOM 712 N N . ALA A 1 88 ? -19.120 4.867 28.283 1.00 81.75 88 ALA A N 1
ATOM 713 C CA . ALA A 1 88 ? -20.509 4.466 28.077 1.00 81.75 88 ALA A CA 1
ATOM 714 C C . ALA A 1 88 ? -20.994 3.491 29.167 1.00 81.75 88 ALA A C 1
ATOM 716 O O . ALA A 1 88 ? -22.105 3.639 29.684 1.00 81.75 88 ALA A O 1
ATOM 717 N N . VAL A 1 89 ? -20.168 2.516 29.563 1.00 80.00 89 VAL A N 1
ATOM 718 C CA . VAL A 1 89 ? -20.486 1.571 30.647 1.00 80.00 89 VAL A CA 1
ATOM 719 C C . VAL A 1 89 ? -20.605 2.291 31.990 1.00 80.00 89 VAL A C 1
ATOM 721 O O . VAL A 1 89 ? -21.562 2.046 32.727 1.00 80.00 89 VAL A O 1
ATOM 724 N N . GLU A 1 90 ? -19.673 3.184 32.320 1.00 84.62 90 GLU A N 1
ATOM 725 C CA . GLU A 1 90 ? -19.716 3.955 33.565 1.00 84.62 90 GLU A CA 1
ATOM 726 C C . GLU A 1 90 ? -20.944 4.868 33.620 1.00 84.62 90 GLU A C 1
ATOM 728 O O . GLU A 1 90 ? -21.699 4.846 34.594 1.00 84.62 90 GLU A O 1
ATOM 733 N N . THR A 1 91 ? -21.207 5.589 32.531 1.00 82.81 91 THR A N 1
ATOM 734 C CA . THR A 1 91 ? -22.388 6.443 32.380 1.00 82.81 91 THR A CA 1
ATOM 735 C C . THR A 1 91 ? -23.672 5.642 32.603 1.00 82.81 91 THR A C 1
ATOM 737 O O . THR A 1 91 ? -24.548 6.070 33.353 1.00 82.81 91 THR A O 1
ATOM 740 N N . ASN A 1 92 ? -23.770 4.434 32.038 1.00 77.62 92 ASN A N 1
ATOM 741 C CA . ASN A 1 92 ? -24.905 3.538 32.272 1.00 77.62 92 ASN A CA 1
ATOM 742 C C . ASN A 1 92 ? -25.053 3.124 33.741 1.00 77.62 92 ASN A C 1
ATOM 744 O O . ASN A 1 92 ? -26.169 3.142 34.262 1.00 77.62 92 ASN A O 1
ATOM 748 N N . LYS A 1 93 ? -23.953 2.777 34.423 1.00 81.88 93 LYS A N 1
ATOM 749 C CA . LYS A 1 93 ? -23.981 2.445 35.859 1.00 81.88 93 LYS A CA 1
ATOM 750 C C . LYS A 1 93 ? -24.489 3.626 36.687 1.00 81.88 93 LYS A C 1
ATOM 752 O O . LYS A 1 93 ? -25.257 3.427 37.624 1.00 81.88 93 LYS A O 1
ATOM 757 N N . LEU A 1 94 ? -24.078 4.849 36.349 1.00 83.00 94 LEU A N 1
ATOM 758 C CA . LEU A 1 94 ? -24.549 6.065 37.016 1.00 83.00 94 LEU A CA 1
ATOM 759 C C . LEU A 1 94 ? -26.045 6.298 36.775 1.00 83.00 94 LEU A C 1
ATOM 761 O O . LEU A 1 94 ? -26.776 6.544 37.733 1.00 83.00 94 LEU A O 1
ATOM 765 N N . TYR A 1 95 ? -26.513 6.143 35.534 1.00 79.12 95 TYR A N 1
ATOM 766 C CA . TYR A 1 95 ? -27.940 6.231 35.212 1.00 79.12 95 TYR A CA 1
ATOM 767 C C . TYR A 1 95 ? -28.779 5.210 35.990 1.00 79.12 95 TYR A C 1
ATOM 769 O O . TYR A 1 95 ? -29.815 5.573 36.541 1.00 79.12 95 TYR A O 1
ATOM 777 N N . GLN A 1 96 ? -28.331 3.953 36.076 1.00 75.62 96 GLN A N 1
ATOM 778 C CA . GLN A 1 96 ? -29.017 2.911 36.852 1.00 75.62 96 GLN A CA 1
ATOM 779 C C . GLN A 1 96 ? -29.086 3.272 38.337 1.00 75.62 96 GLN A C 1
ATOM 781 O O . GLN A 1 96 ? -30.168 3.282 38.913 1.00 75.62 96 GLN A O 1
ATOM 786 N N . LYS A 1 97 ? -27.959 3.685 38.933 1.00 80.94 97 LYS A N 1
ATOM 787 C CA . LYS A 1 97 ? -27.921 4.141 40.331 1.00 80.94 97 LYS A CA 1
ATOM 788 C C . LYS A 1 97 ? -28.902 5.283 40.602 1.00 80.94 97 LYS A C 1
ATOM 790 O O . LYS A 1 97 ? -29.534 5.287 41.650 1.00 80.94 97 LYS A O 1
ATOM 795 N N . MET A 1 98 ? -29.043 6.239 39.679 1.00 76.12 98 MET A N 1
ATOM 796 C CA . MET A 1 98 ? -30.015 7.332 39.816 1.00 76.12 98 MET A CA 1
ATOM 797 C C . MET A 1 98 ? -31.468 6.841 39.762 1.00 76.12 98 MET A C 1
ATOM 799 O O . MET A 1 98 ? -32.297 7.347 40.510 1.00 76.12 98 MET A O 1
ATOM 803 N N . GLN A 1 99 ? -31.778 5.853 38.916 1.00 71.06 99 GLN A N 1
ATOM 804 C CA . GLN A 1 99 ? -33.125 5.271 38.817 1.00 71.06 99 GLN A CA 1
ATOM 805 C C . GLN A 1 99 ? -33.492 4.375 40.008 1.00 71.06 99 GLN A C 1
ATOM 807 O O . GLN A 1 99 ? -34.663 4.301 40.393 1.00 71.06 99 GLN A O 1
ATOM 812 N N . ASP A 1 100 ? -32.504 3.686 40.577 1.00 70.19 100 ASP A N 1
ATOM 813 C CA . ASP A 1 100 ? -32.690 2.783 41.713 1.00 70.19 100 ASP A CA 1
ATOM 814 C C . ASP A 1 100 ? -32.759 3.530 43.055 1.00 70.19 100 ASP A C 1
ATOM 816 O O . ASP A 1 100 ? -33.257 2.985 44.041 1.00 70.19 100 ASP A O 1
ATOM 820 N N . ASN A 1 101 ? -32.312 4.790 43.104 1.00 71.69 101 ASN A N 1
ATOM 821 C CA . ASN A 1 101 ? -32.357 5.601 44.314 1.00 71.69 101 ASN A CA 1
ATOM 822 C C . ASN A 1 101 ? -33.801 6.043 44.630 1.00 71.69 101 ASN A C 1
ATOM 824 O O . ASN A 1 101 ? -34.445 6.756 43.855 1.00 71.69 101 ASN A O 1
ATOM 828 N N . SER A 1 102 ? -34.329 5.621 45.782 1.00 56.59 102 SER A N 1
ATOM 829 C CA . SER A 1 102 ? -35.752 5.757 46.134 1.00 56.59 102 SER A CA 1
ATOM 830 C C . SER A 1 102 ? -36.237 7.202 46.275 1.00 56.59 102 SER A C 1
ATOM 832 O O . SER A 1 102 ? -37.425 7.453 46.089 1.00 56.59 102 SER A O 1
ATOM 834 N N . GLU A 1 103 ? -35.337 8.149 46.558 1.00 57.47 103 GLU A N 1
ATOM 835 C CA . GLU A 1 103 ? -35.652 9.580 46.701 1.00 57.47 103 GLU A CA 1
ATOM 836 C C . GLU A 1 103 ? -36.116 10.232 45.385 1.00 57.47 103 GLU A C 1
ATOM 838 O O . GLU A 1 103 ? -36.903 11.177 45.409 1.00 57.47 103 GLU A O 1
ATOM 843 N N . PHE A 1 104 ? -35.702 9.698 44.230 1.00 54.41 104 PHE A N 1
ATOM 844 C CA . PHE A 1 104 ? -36.185 10.152 42.919 1.00 54.41 104 PHE A CA 1
ATOM 845 C C . PHE A 1 104 ? -37.513 9.498 42.516 1.00 54.41 104 PHE A C 1
ATOM 847 O O . PHE A 1 104 ? -38.310 10.111 41.807 1.00 54.41 104 PHE A O 1
ATOM 854 N N . ARG A 1 105 ? -37.807 8.287 43.013 1.00 50.38 105 ARG A N 1
ATOM 855 C CA . ARG A 1 105 ? -39.098 7.620 42.769 1.00 50.38 105 ARG A CA 1
ATOM 856 C C . ARG A 1 105 ? -40.264 8.298 43.486 1.00 50.38 105 ARG A C 1
ATOM 858 O O . ARG A 1 105 ? -41.382 8.254 42.981 1.00 50.38 105 ARG A O 1
ATOM 865 N N . THR A 1 106 ? -40.030 8.906 44.648 1.00 47.81 106 THR A N 1
ATOM 866 C CA . THR A 1 106 ? -41.080 9.595 45.413 1.00 47.81 106 THR A CA 1
ATOM 867 C C . THR A 1 106 ? -41.469 10.946 44.813 1.00 47.81 106 THR A C 1
ATOM 869 O O . THR A 1 106 ? -42.635 11.313 44.904 1.00 47.81 106 THR A O 1
ATOM 872 N N . MET A 1 107 ? -40.557 11.654 44.136 1.00 48.81 107 MET A N 1
ATOM 873 C CA . MET A 1 107 ? -40.877 12.926 43.464 1.00 48.81 107 MET A CA 1
ATOM 874 C C . MET A 1 107 ? -41.627 12.752 42.129 1.00 48.81 107 MET A C 1
ATOM 876 O O . MET A 1 107 ? -42.418 13.616 41.754 1.00 48.81 107 MET A O 1
ATOM 880 N N . GLU A 1 108 ? -41.437 11.637 41.414 1.00 48.41 108 GLU A N 1
ATOM 881 C CA . GLU A 1 108 ? -42.142 11.379 40.144 1.00 48.41 108 GLU A CA 1
ATOM 882 C C . GLU A 1 108 ? -43.592 10.902 40.313 1.00 48.41 108 GLU A C 1
ATOM 884 O O . GLU A 1 108 ? -44.362 10.956 39.355 1.00 48.41 108 GLU A O 1
ATOM 889 N N . LEU A 1 109 ? -44.004 10.453 41.504 1.00 47.34 109 LEU A N 1
ATOM 890 C CA . LEU A 1 109 ? -45.356 9.915 41.696 1.00 47.34 109 LEU A CA 1
ATOM 891 C C . LEU A 1 109 ? -46.440 11.006 41.797 1.00 47.34 109 LEU A C 1
ATOM 893 O O . LEU A 1 109 ? -47.615 10.715 41.578 1.00 47.34 109 LEU A O 1
ATOM 897 N N . GLU A 1 110 ? -46.065 12.256 42.087 1.00 48.25 110 GLU A N 1
ATOM 898 C CA . GLU A 1 110 ? -47.014 13.370 42.252 1.00 48.25 110 GLU A CA 1
ATOM 899 C C . GLU A 1 110 ? -47.295 14.153 40.959 1.00 48.25 110 GLU A C 1
ATOM 901 O O . GLU A 1 110 ? -48.269 14.903 40.895 1.00 48.25 110 GLU A O 1
ATOM 906 N N . SER A 1 111 ? -46.512 13.951 39.891 1.00 45.81 111 SER A N 1
ATOM 907 C CA . SER A 1 111 ? -46.750 14.606 38.600 1.00 45.81 111 SER A CA 1
ATOM 908 C C . SER A 1 111 ? -46.994 13.581 37.492 1.00 45.81 111 SER A C 1
ATOM 910 O O . SER A 1 111 ? -46.146 12.798 37.085 1.00 45.81 111 SER A O 1
ATOM 912 N N . SER A 1 112 ? -48.234 13.580 37.015 1.00 48.88 112 SER A N 1
ATOM 913 C CA . SER A 1 112 ? -48.744 12.837 35.868 1.00 48.88 112 SER A CA 1
ATOM 914 C C . SER A 1 112 ? -47.736 12.620 34.725 1.00 48.88 112 SER A C 1
ATOM 916 O O . SER A 1 112 ? -47.224 13.583 34.160 1.00 48.88 112 SER A O 1
ATOM 918 N N . LYS A 1 113 ? -47.602 11.360 34.283 1.00 48.91 113 LYS A N 1
ATOM 919 C CA . LYS A 1 113 ? -47.005 10.950 32.994 1.00 48.91 113 LYS A CA 1
ATOM 920 C C . LYS A 1 113 ? -45.582 11.476 32.763 1.00 48.91 113 LYS A C 1
ATOM 922 O O . LYS A 1 113 ? -45.294 12.068 31.722 1.00 48.91 113 LYS A O 1
ATOM 927 N N . THR A 1 114 ? -44.674 11.220 33.691 1.00 45.19 114 THR A N 1
ATOM 928 C CA . THR A 1 114 ? -43.250 11.442 33.458 1.00 45.19 114 THR A CA 1
ATOM 929 C C . THR A 1 114 ? -42.737 10.487 32.383 1.00 45.19 114 THR A C 1
ATOM 931 O O . THR A 1 114 ? -42.823 9.260 32.469 1.00 45.19 114 THR A O 1
ATOM 934 N N . TYR A 1 115 ? -42.263 11.094 31.296 1.00 48.62 115 TYR A N 1
ATOM 935 C CA . TYR A 1 115 ? -41.440 10.466 30.277 1.00 48.62 115 TYR A CA 1
ATOM 936 C C . TYR A 1 115 ? -40.408 9.574 30.965 1.00 48.62 115 TYR A C 1
ATOM 938 O O . TYR A 1 115 ? -39.580 10.081 31.716 1.00 48.62 115 TYR A O 1
ATOM 946 N N . ARG A 1 116 ? -40.402 8.267 30.672 1.00 47.97 116 ARG A N 1
ATOM 947 C CA . ARG A 1 116 ? -39.215 7.450 30.932 1.00 47.97 116 ARG A CA 1
ATOM 948 C C . ARG A 1 116 ? -38.070 8.082 30.146 1.00 47.97 116 ARG A C 1
ATOM 950 O O . ARG A 1 116 ? -37.897 7.797 28.963 1.00 47.97 116 ARG A O 1
ATOM 957 N N . LEU A 1 117 ? -37.280 8.923 30.804 1.00 49.16 117 LEU A N 1
ATOM 958 C CA . LEU A 1 117 ? -35.944 9.319 30.383 1.00 49.16 117 LEU A CA 1
ATOM 959 C C . LEU A 1 117 ? -35.031 8.100 30.560 1.00 49.16 117 LEU A C 1
ATOM 961 O O . LEU A 1 117 ? -34.044 8.141 31.282 1.00 49.16 117 LEU A O 1
ATOM 965 N N . SER A 1 118 ? -35.383 6.962 29.957 1.00 51.34 118 SER A N 1
ATOM 966 C CA . SER A 1 118 ? -34.385 5.944 29.689 1.00 51.34 118 SER A CA 1
ATOM 967 C C . SER A 1 118 ? -33.630 6.470 28.475 1.00 51.34 118 SER A C 1
ATOM 969 O O . SER A 1 118 ? -34.218 6.465 27.382 1.00 51.34 118 SER A O 1
ATOM 971 N N . PRO A 1 119 ? -32.381 6.960 28.602 1.00 52.25 119 PRO A N 1
ATOM 972 C CA . PRO A 1 119 ? -31.562 7.104 27.415 1.00 52.25 119 PRO A CA 1
ATOM 973 C C . PRO A 1 119 ? -31.622 5.760 26.696 1.00 52.25 119 PRO A C 1
ATOM 975 O O . PRO A 1 119 ? -31.474 4.709 27.331 1.00 52.25 119 PRO A O 1
ATOM 978 N N . ARG A 1 120 ? -31.966 5.785 25.398 1.00 53.09 120 ARG A N 1
ATOM 979 C CA . ARG A 1 120 ? -31.946 4.574 24.574 1.00 53.09 120 ARG A CA 1
ATOM 980 C C . ARG A 1 120 ? -30.616 3.914 24.851 1.00 53.09 120 ARG A C 1
ATOM 982 O O . ARG A 1 120 ? -29.572 4.542 24.716 1.00 53.09 120 ARG A O 1
ATOM 989 N N . SER A 1 121 ? -30.718 2.700 25.360 1.00 55.12 121 SER A N 1
ATOM 990 C CA . SER A 1 121 ? -29.631 2.033 26.025 1.00 55.12 121 SER A CA 1
ATOM 991 C C . SER A 1 121 ? -28.417 2.070 25.074 1.00 55.12 121 SER A C 1
ATOM 993 O O . SER A 1 121 ? -28.507 1.544 23.966 1.00 55.12 121 SER A O 1
ATOM 995 N N . ILE A 1 122 ? -27.311 2.693 25.503 1.00 53.91 122 ILE A N 1
ATOM 996 C CA . ILE A 1 122 ? -26.054 2.923 24.742 1.00 53.91 122 ILE A CA 1
ATOM 997 C C . ILE A 1 122 ? -25.420 1.615 24.208 1.00 53.91 122 ILE A C 1
ATOM 999 O O . ILE A 1 122 ? -24.433 1.615 23.483 1.00 53.91 122 ILE A O 1
ATOM 1003 N N . TRP A 1 123 ? -26.033 0.486 24.550 1.00 52.06 123 TRP A N 1
ATOM 1004 C CA . TRP A 1 123 ? -25.742 -0.884 24.175 1.00 52.06 123 TRP A CA 1
ATOM 1005 C C . TRP A 1 123 ? -25.733 -1.146 22.666 1.00 52.06 123 TRP A C 1
ATOM 1007 O O . TRP A 1 123 ? -25.219 -2.178 22.276 1.00 52.06 123 TRP A O 1
ATOM 1017 N N . GLN A 1 124 ? -26.238 -0.253 21.806 1.00 54.94 124 GLN A N 1
ATOM 1018 C CA . GLN A 1 124 ? -26.320 -0.524 20.362 1.00 54.94 124 GLN A CA 1
ATOM 1019 C C . GLN A 1 124 ? -24.987 -0.445 19.591 1.00 54.94 124 GLN A C 1
ATOM 1021 O O . GLN A 1 124 ? -24.979 -0.720 18.391 1.00 54.94 124 GLN A O 1
ATOM 1026 N N . VAL A 1 125 ? -23.853 -0.131 20.229 1.00 55.78 125 VAL A N 1
ATOM 1027 C CA . VAL A 1 125 ? -22.538 -0.133 19.553 1.00 55.78 125 VAL A CA 1
ATOM 1028 C C . VAL A 1 125 ? -21.942 -1.544 19.546 1.00 55.78 125 VAL A C 1
ATOM 1030 O O . VAL A 1 125 ? -20.899 -1.809 20.127 1.00 55.78 125 VAL A O 1
ATOM 1033 N N . HIS A 1 126 ? -22.646 -2.493 18.936 1.00 57.41 126 HIS A N 1
ATOM 1034 C CA . HIS A 1 126 ? -22.293 -3.908 19.050 1.00 57.41 126 HIS A CA 1
ATOM 1035 C C . HIS A 1 126 ? -21.027 -4.295 18.275 1.00 57.41 126 HIS A C 1
ATOM 1037 O O . HIS A 1 126 ? -20.349 -5.232 18.682 1.00 57.41 126 HIS A O 1
ATOM 1043 N N . TYR A 1 127 ? -20.692 -3.582 17.192 1.00 59.62 127 TYR A N 1
ATOM 1044 C CA . TYR A 1 127 ? -19.559 -3.920 16.331 1.00 59.62 127 TYR A CA 1
ATOM 1045 C C . TYR A 1 127 ? -18.981 -2.671 15.670 1.00 59.62 127 TYR A C 1
ATOM 1047 O O . TYR A 1 127 ? -19.706 -1.931 15.004 1.00 59.62 127 TYR A O 1
ATOM 1055 N N . SER A 1 128 ? -17.671 -2.487 15.807 1.00 72.56 128 SER A N 1
ATOM 1056 C CA . SER A 1 128 ? -16.915 -1.474 15.070 1.00 72.56 128 SER A CA 1
ATOM 1057 C C . SER A 1 128 ? -15.860 -2.171 14.221 1.00 72.56 128 SER A C 1
ATOM 1059 O O . SER A 1 128 ? -15.281 -3.171 14.637 1.00 72.56 128 SER A O 1
ATOM 1061 N N . CYS A 1 129 ? -15.606 -1.669 13.017 1.00 84.69 129 CYS A N 1
ATOM 1062 C CA . CYS A 1 129 ? -14.506 -2.140 12.183 1.00 84.69 129 CYS A CA 1
ATOM 1063 C C . CYS A 1 129 ? -13.544 -0.983 11.922 1.00 84.69 129 CYS A C 1
ATOM 1065 O O . CYS A 1 129 ? -13.977 0.153 11.728 1.00 84.69 129 CYS A O 1
ATOM 1067 N N . VAL A 1 130 ? -12.244 -1.270 11.946 1.00 89.25 130 VAL A N 1
ATOM 1068 C CA . VAL A 1 130 ? -11.193 -0.298 11.619 1.00 89.25 130 VAL A CA 1
ATOM 1069 C C . VAL A 1 130 ? -10.424 -0.772 10.393 1.00 89.25 130 VAL A C 1
ATOM 1071 O O . VAL A 1 130 ? -10.227 -1.981 10.241 1.00 89.25 130 VAL A O 1
ATOM 1074 N N . PRO A 1 131 ? -10.021 0.136 9.490 1.00 88.62 131 PRO A N 1
ATOM 1075 C CA . PRO A 1 131 ? -9.214 -0.246 8.343 1.00 88.62 131 PRO A CA 1
ATOM 1076 C C . PRO A 1 131 ? -7.856 -0.786 8.804 1.00 88.62 131 PRO A C 1
ATOM 1078 O O . PRO A 1 131 ? -7.376 -0.489 9.889 1.00 88.62 131 PRO A O 1
ATOM 1081 N N . GLN A 1 132 ? -7.232 -1.619 7.987 1.00 92.75 132 GLN A N 1
ATOM 1082 C CA . GLN A 1 132 ? -5.878 -2.103 8.219 1.00 92.75 132 GLN A CA 1
ATOM 1083 C C . GLN A 1 132 ? -5.257 -2.447 6.872 1.00 92.75 132 GLN A C 1
ATOM 1085 O O . GLN A 1 132 ? -5.920 -3.021 6.010 1.00 92.75 132 GLN A O 1
ATOM 1090 N N . ILE A 1 133 ? -3.983 -2.129 6.679 1.00 92.12 133 ILE A N 1
ATOM 1091 C CA . ILE A 1 133 ? -3.233 -2.547 5.498 1.00 92.12 133 ILE A CA 1
ATOM 1092 C C . ILE A 1 133 ? -2.280 -3.673 5.882 1.00 92.12 133 ILE A C 1
ATOM 1094 O O . ILE A 1 133 ? -1.471 -3.552 6.802 1.00 92.12 133 ILE A O 1
ATOM 1098 N N . MET A 1 134 ? -2.381 -4.783 5.154 1.00 90.62 134 MET A N 1
ATOM 1099 C CA . MET A 1 134 ? -1.463 -5.912 5.249 1.00 90.62 134 MET A CA 1
ATOM 1100 C C . MET A 1 134 ? -0.523 -5.918 4.049 1.00 90.62 134 MET A C 1
ATOM 1102 O O . MET A 1 134 ? -0.971 -5.896 2.901 1.00 90.62 134 MET A O 1
ATOM 1106 N N . LYS A 1 135 ? 0.779 -6.017 4.313 1.00 88.44 135 LYS A N 1
ATOM 1107 C CA . LYS A 1 135 ? 1.794 -6.223 3.280 1.00 88.44 135 LYS A CA 1
ATOM 1108 C C . LYS A 1 135 ? 1.994 -7.720 3.041 1.00 88.44 135 LYS A C 1
ATOM 1110 O O . LYS A 1 135 ? 2.290 -8.468 3.973 1.00 88.44 135 LYS A O 1
ATOM 1115 N N . LYS A 1 136 ? 1.842 -8.155 1.793 1.00 88.44 136 LYS A N 1
ATOM 1116 C CA . LYS A 1 136 ? 2.324 -9.447 1.288 1.00 88.44 136 LYS A CA 1
ATOM 1117 C C . LYS A 1 136 ? 3.509 -9.206 0.351 1.00 88.44 136 LYS A C 1
ATOM 1119 O O . LYS A 1 136 ? 3.804 -8.064 0.018 1.00 88.44 136 LYS A O 1
ATOM 1124 N N . ILE A 1 137 ? 4.198 -10.284 -0.028 1.00 83.06 137 ILE A N 1
ATOM 1125 C CA . ILE A 1 137 ? 5.476 -10.268 -0.768 1.00 83.06 137 ILE A CA 1
ATOM 1126 C C . ILE A 1 137 ? 5.458 -9.296 -1.962 1.00 83.06 137 ILE A C 1
ATOM 1128 O O . ILE A 1 137 ? 6.450 -8.620 -2.208 1.00 83.06 137 ILE A O 1
ATOM 1132 N N . ASP A 1 138 ? 4.333 -9.201 -2.663 1.00 86.44 138 ASP A N 1
ATOM 1133 C CA . ASP A 1 138 ? 4.170 -8.460 -3.912 1.00 86.44 138 ASP A CA 1
ATOM 1134 C C . ASP A 1 138 ? 2.960 -7.507 -3.927 1.00 86.44 138 ASP A C 1
ATOM 1136 O O . ASP A 1 138 ? 2.664 -6.904 -4.958 1.00 86.44 138 ASP A O 1
ATOM 1140 N N . CYS A 1 139 ? 2.238 -7.351 -2.812 1.00 88.75 139 CYS A N 1
ATOM 1141 C CA . CYS A 1 139 ? 1.028 -6.531 -2.788 1.00 88.75 139 CYS A CA 1
ATOM 1142 C C . CYS A 1 139 ? 0.679 -5.958 -1.409 1.00 88.75 139 CYS A C 1
ATOM 1144 O O . CYS A 1 139 ? 0.989 -6.530 -0.362 1.00 88.75 139 CYS A O 1
ATOM 1146 N N . PHE A 1 140 ? -0.036 -4.832 -1.428 1.00 92.31 140 PHE A N 1
ATOM 1147 C CA . PHE A 1 140 ? -0.684 -4.235 -0.262 1.00 92.31 140 PHE A CA 1
ATOM 1148 C C . PHE A 1 140 ? -2.174 -4.558 -0.306 1.00 92.31 140 PHE A C 1
ATOM 1150 O O . PHE A 1 140 ? -2.830 -4.354 -1.328 1.00 92.31 140 PHE A O 1
ATOM 1157 N N . ILE A 1 141 ? -2.713 -5.059 0.800 1.00 92.88 141 ILE A N 1
ATOM 1158 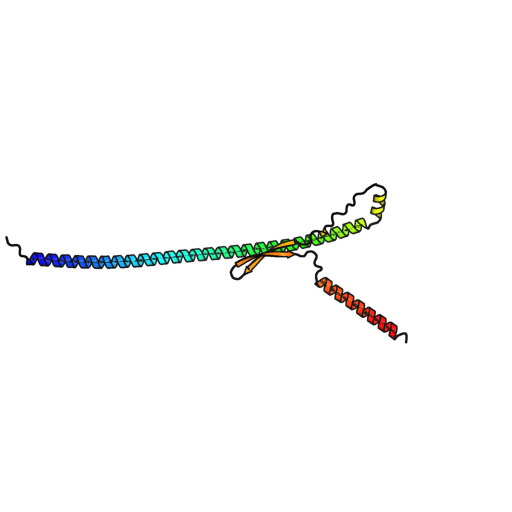C CA . ILE A 1 141 ? -4.115 -5.455 0.911 1.00 92.88 141 ILE A CA 1
ATOM 1159 C C . ILE A 1 141 ? -4.775 -4.576 1.964 1.00 92.88 141 ILE A C 1
ATOM 1161 O O . ILE A 1 141 ? -4.457 -4.688 3.147 1.00 92.88 141 ILE A O 1
ATOM 1165 N N . LEU A 1 142 ? -5.712 -3.731 1.533 1.00 91.31 142 LEU A N 1
ATOM 1166 C CA . LEU A 1 142 ? -6.601 -3.010 2.436 1.00 91.31 142 LEU A CA 1
ATOM 1167 C C . LEU A 1 142 ? -7.692 -3.965 2.928 1.00 91.31 142 LEU A C 1
ATOM 1169 O O . LEU A 1 142 ? -8.470 -4.507 2.145 1.00 91.31 142 LEU A O 1
ATOM 1173 N N . THR A 1 143 ? -7.731 -4.174 4.234 1.00 92.44 143 THR A N 1
ATOM 1174 C CA . THR A 1 143 ? -8.691 -5.020 4.938 1.00 92.44 143 THR A CA 1
ATOM 1175 C C . THR A 1 143 ? -9.291 -4.254 6.117 1.00 92.44 143 THR A C 1
ATOM 1177 O O . THR A 1 143 ? -8.992 -3.079 6.328 1.00 92.44 143 THR A O 1
ATOM 1180 N N . HIS A 1 144 ? -10.164 -4.911 6.875 1.00 90.38 144 HIS A N 1
ATOM 1181 C CA . HIS A 1 144 ? -10.773 -4.361 8.077 1.00 90.38 144 HIS A CA 1
ATOM 1182 C C . HIS A 1 144 ? -10.561 -5.328 9.240 1.00 90.38 144 HIS A C 1
ATOM 1184 O O . HIS A 1 144 ? -10.726 -6.541 9.090 1.00 90.38 144 HIS A O 1
ATOM 1190 N N . LYS A 1 145 ? -10.220 -4.789 10.407 1.00 86.62 145 LYS A N 1
ATOM 1191 C CA . LYS A 1 145 ? -10.185 -5.515 11.673 1.00 86.62 145 LYS A CA 1
ATOM 1192 C C . LYS A 1 145 ? -11.497 -5.264 12.406 1.00 86.62 145 LYS A C 1
ATOM 1194 O O . LYS A 1 145 ? -11.860 -4.118 12.664 1.00 86.62 145 LYS A O 1
ATOM 1199 N N . ASN A 1 146 ? -12.203 -6.340 12.742 1.00 85.12 146 ASN A N 1
ATOM 1200 C CA . ASN A 1 146 ? -13.386 -6.256 13.590 1.00 85.12 146 ASN A CA 1
ATOM 1201 C C . ASN A 1 146 ? -12.953 -6.062 15.043 1.00 85.12 146 ASN A C 1
ATOM 1203 O O . ASN A 1 146 ? -12.187 -6.864 15.579 1.00 85.12 146 ASN A O 1
ATOM 1207 N N . ILE A 1 147 ? -13.471 -5.012 15.666 1.00 79.38 147 ILE A N 1
ATOM 1208 C CA . ILE A 1 147 ? -13.322 -4.723 17.084 1.00 79.38 147 ILE A CA 1
ATOM 1209 C C . ILE A 1 147 ? -14.623 -5.142 17.750 1.00 79.38 147 ILE A C 1
ATOM 1211 O O . ILE A 1 147 ? -15.684 -4.545 17.543 1.00 79.38 147 ILE A O 1
ATOM 1215 N N . ASP A 1 148 ? -14.528 -6.204 18.537 1.00 75.44 148 A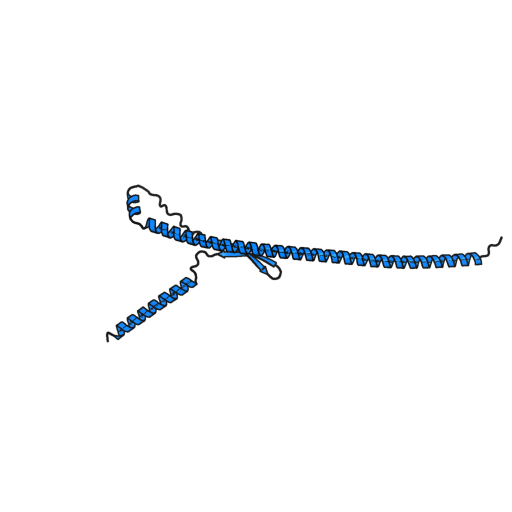SP A N 1
ATOM 1216 C CA . ASP A 1 148 ? -15.618 -6.635 19.391 1.00 75.44 148 ASP A CA 1
ATOM 1217 C C . ASP A 1 148 ? -15.500 -5.905 20.726 1.00 75.44 148 ASP A C 1
ATOM 1219 O O . ASP A 1 148 ? -14.702 -6.271 21.587 1.00 75.44 148 ASP A O 1
ATOM 1223 N N . LEU A 1 149 ? -16.278 -4.835 20.873 1.00 73.00 149 LEU A N 1
ATOM 1224 C CA . LEU A 1 149 ? -16.256 -4.008 22.073 1.00 73.00 149 LEU A CA 1
ATOM 1225 C C . LEU A 1 149 ? -16.849 -4.738 23.283 1.00 73.00 149 LEU A C 1
ATOM 1227 O O . LEU A 1 149 ? -16.620 -4.302 24.403 1.00 73.00 149 LEU A O 1
ATOM 1231 N N . PHE A 1 150 ? -17.594 -5.834 23.115 1.00 68.44 150 PHE A N 1
ATOM 1232 C CA . PHE A 1 150 ? -18.341 -6.468 24.209 1.00 68.44 150 PHE A CA 1
ATOM 1233 C C . PHE A 1 150 ? -18.048 -7.954 24.409 1.00 68.44 150 PHE A C 1
ATOM 1235 O O . PHE A 1 150 ? -18.663 -8.570 25.283 1.00 68.44 150 PHE A O 1
ATOM 1242 N N . LYS A 1 151 ? -17.088 -8.535 23.684 1.00 63.62 151 LYS A N 1
ATOM 1243 C CA . LYS A 1 151 ? -16.469 -9.789 24.115 1.00 63.62 151 LYS A CA 1
ATOM 1244 C C . LYS A 1 151 ? -15.973 -9.597 25.545 1.00 63.62 151 LYS A C 1
ATOM 1246 O O . LYS A 1 151 ? -15.098 -8.773 25.794 1.00 63.62 151 LYS A O 1
ATOM 1251 N N . GLN A 1 152 ? -16.587 -10.321 26.484 1.00 52.31 152 GLN A N 1
ATOM 1252 C CA . GLN A 1 152 ? -15.974 -10.569 27.785 1.00 52.31 152 GLN A CA 1
ATOM 1253 C C . GLN A 1 152 ? -14.562 -11.044 27.487 1.00 52.31 152 GLN A C 1
ATOM 1255 O O . GLN A 1 152 ? -14.416 -11.989 26.710 1.00 52.31 152 GLN A O 1
ATOM 1260 N N . ASP A 1 153 ? -13.558 -10.368 28.040 1.00 51.69 153 ASP A N 1
ATOM 1261 C CA . ASP A 1 153 ? -12.183 -10.821 27.936 1.00 51.69 153 ASP A CA 1
ATOM 1262 C C . ASP A 1 153 ? -12.171 -12.306 28.299 1.00 51.69 153 ASP A C 1
ATOM 1264 O O . ASP A 1 153 ? -12.497 -12.681 29.426 1.00 51.69 153 ASP A O 1
ATOM 1268 N N . ASP A 1 154 ? -11.845 -13.178 27.341 1.00 50.62 154 ASP A N 1
ATOM 1269 C CA . ASP A 1 154 ? -11.833 -14.628 27.574 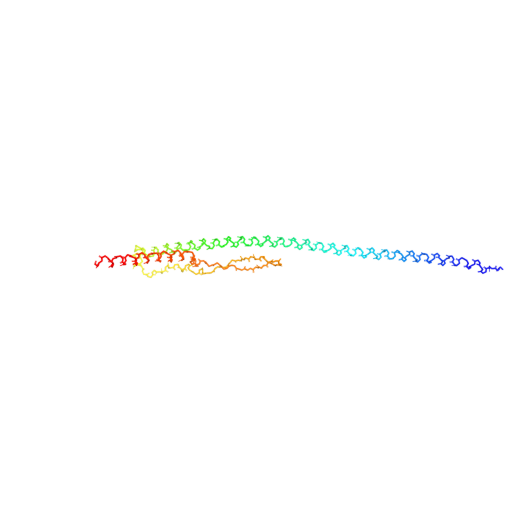1.00 50.62 154 ASP A CA 1
ATOM 1270 C C . ASP A 1 154 ? -10.907 -14.980 28.761 1.00 50.62 154 ASP A C 1
ATOM 1272 O O . ASP A 1 154 ? -11.104 -15.984 29.442 1.00 50.62 154 ASP A O 1
ATOM 1276 N N . LYS A 1 155 ? -9.964 -14.082 29.089 1.00 50.81 155 LYS A N 1
ATOM 1277 C CA . LYS A 1 155 ? -9.120 -14.116 30.290 1.00 50.81 155 LYS A CA 1
ATOM 1278 C C . LYS A 1 155 ? -9.877 -13.869 31.602 1.00 50.81 155 LYS A C 1
ATOM 1280 O O . LYS A 1 155 ? -9.585 -14.538 32.589 1.00 50.81 155 LYS A O 1
ATOM 1285 N N . GLU A 1 156 ? -10.834 -12.944 31.645 1.00 45.94 156 GLU A N 1
ATOM 1286 C CA . GLU A 1 156 ? -11.659 -12.704 32.840 1.00 45.94 156 GLU A CA 1
ATOM 1287 C C . GLU A 1 156 ? -12.612 -13.875 33.093 1.00 45.94 156 GLU A C 1
ATOM 1289 O O . GLU A 1 156 ? -12.764 -14.316 34.234 1.00 45.94 156 GLU A O 1
ATOM 1294 N N . ARG A 1 157 ? -13.176 -14.444 32.020 1.00 49.22 157 ARG A N 1
ATOM 1295 C CA . ARG A 1 157 ? -14.064 -15.612 32.087 1.00 49.22 157 ARG A CA 1
ATOM 1296 C C . ARG A 1 157 ? -13.316 -16.874 32.549 1.00 49.22 157 ARG A C 1
ATOM 1298 O O . ARG A 1 157 ? -13.842 -17.652 33.341 1.00 49.22 157 ARG A O 1
ATOM 1305 N N . GLU A 1 158 ? -12.063 -17.060 32.124 1.00 52.56 158 GLU A N 1
ATOM 1306 C CA . GLU A 1 158 ? -11.209 -18.157 32.603 1.00 52.56 158 GLU A CA 1
ATOM 1307 C C . GLU A 1 158 ? -10.797 -17.982 34.079 1.00 52.56 158 GLU A C 1
ATOM 1309 O O . GLU A 1 158 ? -10.765 -18.958 34.832 1.00 52.56 158 GLU A O 1
ATOM 1314 N N . CYS A 1 159 ? -10.529 -16.747 34.521 1.00 50.12 159 CYS A N 1
ATOM 1315 C CA . CYS A 1 159 ? -10.254 -16.437 35.927 1.00 50.12 159 CYS A CA 1
ATOM 1316 C C . CYS A 1 159 ? -11.482 -16.643 36.830 1.00 50.12 159 CYS A C 1
ATOM 1318 O O . CYS A 1 159 ? -11.336 -17.196 37.919 1.00 50.12 159 CYS A O 1
ATOM 1320 N N . GLN A 1 160 ? -12.685 -16.269 36.381 1.00 51.91 160 GLN A N 1
ATOM 1321 C CA . GLN A 1 160 ? -13.933 -16.507 37.121 1.00 51.91 160 GLN A CA 1
ATOM 1322 C C . GLN A 1 160 ? -14.268 -17.997 37.225 1.00 51.91 160 GLN A C 1
ATOM 1324 O O . GLN A 1 160 ? -14.536 -18.472 38.324 1.00 51.91 160 GLN A O 1
ATOM 1329 N N . ASN A 1 161 ? -14.132 -18.760 36.136 1.00 55.06 161 ASN A N 1
ATOM 1330 C CA . ASN A 1 161 ? -14.342 -20.211 36.169 1.00 55.06 161 ASN A CA 1
ATOM 1331 C C . ASN A 1 161 ? -13.353 -20.923 37.109 1.00 55.06 161 ASN A C 1
ATOM 1333 O O . ASN A 1 161 ? -13.715 -21.885 37.782 1.00 55.06 161 ASN A O 1
ATOM 1337 N N . LYS A 1 162 ? -12.095 -20.463 37.185 1.00 58.28 162 LYS A N 1
ATOM 1338 C CA . LYS A 1 162 ? -11.110 -20.990 38.149 1.00 58.28 162 LYS A CA 1
ATOM 1339 C C . LYS A 1 162 ? -11.493 -20.667 39.595 1.00 58.28 162 LYS A C 1
ATOM 1341 O O . LYS A 1 162 ? -11.301 -21.515 40.463 1.00 58.28 162 LYS A 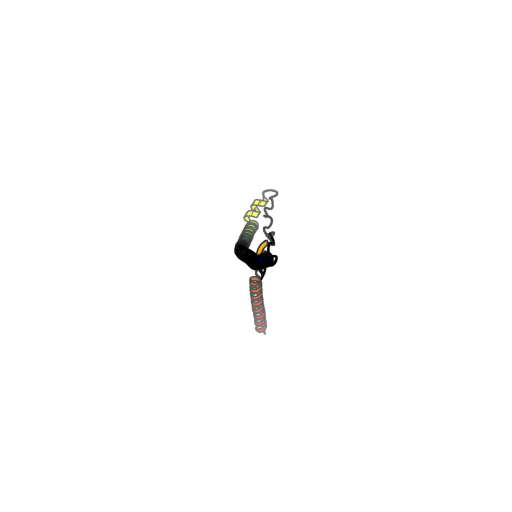O 1
ATOM 1346 N N . LEU A 1 163 ? -12.046 -19.480 39.848 1.00 60.03 163 LEU A N 1
ATOM 1347 C CA . LEU A 1 163 ? -12.485 -19.061 41.178 1.00 60.03 163 LEU A CA 1
ATOM 1348 C C . LEU A 1 163 ? -13.733 -19.833 41.640 1.00 60.03 163 LEU A C 1
ATOM 1350 O O . LEU A 1 163 ? -13.740 -20.346 42.755 1.00 60.03 163 LEU A O 1
ATOM 1354 N N . GLU A 1 164 ? -14.738 -19.993 40.775 1.00 60.34 164 GLU A N 1
ATOM 1355 C CA . GLU A 1 164 ? -15.953 -20.772 41.071 1.00 60.34 164 GLU A CA 1
ATOM 1356 C C . GLU A 1 164 ? -15.639 -22.260 41.280 1.00 60.34 164 GLU A C 1
ATOM 1358 O O . GLU A 1 164 ? -16.128 -22.872 42.229 1.00 60.34 164 GLU A O 1
ATOM 1363 N N . ASN A 1 165 ? -14.751 -22.840 40.465 1.00 57.72 165 ASN A N 1
ATOM 1364 C CA . ASN A 1 165 ? -14.305 -24.221 40.662 1.00 57.72 165 ASN A CA 1
ATOM 1365 C C . ASN A 1 165 ? -13.518 -24.402 41.970 1.00 57.72 165 ASN A C 1
ATOM 1367 O O . ASN A 1 165 ? -13.641 -25.444 42.609 1.00 57.72 165 ASN A O 1
ATOM 1371 N N . SER A 1 166 ? -12.733 -23.402 42.390 1.00 59.31 166 SER A N 1
ATOM 1372 C CA . SER A 1 166 ? -12.036 -23.428 43.684 1.00 59.31 166 SER A CA 1
ATOM 1373 C C . SER A 1 166 ? -13.018 -23.371 44.857 1.00 59.31 166 SER A C 1
ATOM 1375 O O . SER A 1 166 ? -12.865 -24.126 45.812 1.00 59.31 166 SER A O 1
ATOM 1377 N N . GLN A 1 167 ? -14.045 -22.521 44.772 1.00 63.62 167 GLN A N 1
ATOM 1378 C CA . GLN A 1 167 ? -15.062 -22.369 45.818 1.00 63.62 167 GLN A CA 1
ATOM 1379 C C . GLN A 1 167 ? -15.957 -23.607 45.947 1.00 63.62 167 GLN A C 1
ATOM 1381 O O . GLN A 1 167 ? -16.251 -24.036 47.060 1.00 63.62 167 GLN A O 1
ATOM 1386 N N . ASN A 1 168 ? -16.333 -24.230 44.827 1.00 65.94 168 ASN A N 1
ATOM 1387 C CA . ASN A 1 168 ? -17.089 -25.485 44.847 1.00 65.94 168 ASN A CA 1
ATOM 1388 C C . ASN A 1 168 ? -16.266 -26.632 45.451 1.00 65.94 168 ASN A C 1
ATOM 1390 O O . ASN A 1 168 ? -16.790 -27.418 46.231 1.00 65.94 168 ASN A O 1
ATOM 1394 N N . CYS A 1 169 ? -14.962 -26.690 45.164 1.00 62.41 169 CYS A N 1
ATOM 1395 C CA . CYS A 1 169 ? -14.074 -27.700 45.739 1.00 62.41 169 CYS A CA 1
ATOM 1396 C C . CYS A 1 169 ? -13.900 -27.522 47.263 1.00 62.41 169 CYS A C 1
ATOM 1398 O O . CYS A 1 169 ? -13.896 -28.502 48.007 1.00 62.41 169 CYS A O 1
ATOM 1400 N N . GLU A 1 170 ? -13.808 -26.278 47.747 1.00 61.03 170 GLU A N 1
ATOM 1401 C CA . GLU A 1 170 ? -13.782 -25.975 49.187 1.00 61.03 170 GLU A CA 1
ATOM 1402 C C . GLU A 1 170 ? -15.106 -26.319 49.880 1.00 61.03 170 GLU A C 1
ATOM 1404 O O . GLU A 1 170 ? -15.097 -26.839 51.000 1.00 61.03 170 GLU A O 1
ATOM 1409 N N . HIS A 1 171 ? -16.238 -26.076 49.216 1.00 71.69 171 HIS A N 1
ATOM 1410 C CA . HIS A 1 171 ? -17.556 -26.432 49.731 1.00 71.69 171 HIS A CA 1
ATOM 1411 C C . HIS A 1 171 ? -17.732 -27.954 49.823 1.00 71.69 171 HIS A C 1
ATOM 1413 O O . HIS A 1 171 ? -18.107 -28.462 50.878 1.00 71.69 171 HIS A O 1
ATOM 1419 N N . ASP A 1 172 ? -17.403 -28.693 48.761 1.00 73.00 172 ASP A N 1
ATOM 1420 C CA . ASP A 1 172 ? -17.501 -30.158 48.726 1.00 73.00 172 ASP A CA 1
ATOM 1421 C C . ASP A 1 172 ? -16.591 -30.815 49.776 1.00 73.00 172 ASP A C 1
ATOM 1423 O O . ASP A 1 172 ? -16.971 -31.787 50.434 1.00 73.00 172 ASP A O 1
ATOM 1427 N N . PHE A 1 173 ? -15.390 -30.263 49.981 1.00 72.06 173 PHE A N 1
ATOM 1428 C CA . PHE A 1 173 ? -14.472 -30.726 51.019 1.00 72.06 173 PHE A CA 1
ATOM 1429 C C . PHE A 1 173 ? -14.992 -30.426 52.431 1.00 72.06 173 PHE A C 1
ATOM 1431 O O . PHE A 1 173 ? -14.900 -31.279 53.317 1.00 72.06 173 PHE A O 1
ATOM 1438 N N . SER A 1 174 ? -15.577 -29.245 52.641 1.00 70.31 174 SER A N 1
ATOM 1439 C CA . SER A 1 174 ? -16.187 -28.871 53.923 1.00 70.31 174 SER A CA 1
ATOM 1440 C C . SER A 1 174 ? -17.382 -29.770 54.253 1.00 70.31 174 SER A C 1
ATOM 1442 O O . SER A 1 174 ? -17.472 -30.292 55.363 1.00 70.31 174 SER A O 1
ATOM 1444 N N . GLU A 1 175 ? -18.240 -30.052 53.271 1.00 77.75 175 GLU A N 1
ATOM 1445 C CA . GLU A 1 175 ? -19.385 -30.954 53.424 1.00 77.75 175 GLU A CA 1
ATOM 1446 C C . GLU A 1 175 ? -18.946 -32.406 53.701 1.00 77.75 175 GLU A C 1
ATOM 1448 O O . GLU A 1 175 ? -19.569 -33.122 54.492 1.00 77.75 175 GLU A O 1
ATOM 1453 N N . PHE A 1 176 ? -17.845 -32.855 53.089 1.00 78.25 176 PHE A N 1
ATOM 1454 C CA . PHE A 1 176 ? -17.246 -34.156 53.386 1.00 78.25 176 PHE A CA 1
ATOM 1455 C C . PHE A 1 176 ? -16.724 -34.237 54.829 1.00 78.25 176 PHE A C 1
ATOM 1457 O O . PHE A 1 176 ? -16.995 -35.220 55.527 1.00 78.25 176 PHE A O 1
ATOM 1464 N N . LEU A 1 177 ? -16.016 -33.205 55.303 1.00 72.62 177 LEU A N 1
ATOM 1465 C CA . LEU A 1 177 ? -15.507 -33.152 56.675 1.00 72.62 177 LEU A CA 1
ATOM 1466 C C . LEU A 1 177 ? -16.643 -33.159 57.705 1.00 72.62 177 LEU A C 1
ATOM 1468 O O . LEU A 1 177 ? -16.589 -33.941 58.657 1.00 72.62 177 LEU A O 1
ATOM 1472 N N . GLU A 1 178 ? -17.703 -32.381 57.485 1.00 73.94 178 GLU A N 1
ATOM 1473 C CA . GLU A 1 178 ? -18.881 -32.357 58.363 1.00 73.94 178 GLU A CA 1
ATOM 1474 C C . GLU A 1 178 ? -19.598 -33.713 58.439 1.00 73.94 178 GLU A C 1
ATOM 1476 O O . GLU A 1 178 ? -20.039 -34.128 59.516 1.00 73.94 178 GLU A O 1
ATOM 1481 N N . LYS A 1 179 ? -19.675 -34.453 57.324 1.00 76.19 179 LYS A N 1
ATOM 1482 C CA . LYS A 1 179 ? -20.227 -35.819 57.312 1.00 76.19 179 LYS A CA 1
ATOM 1483 C C . LYS A 1 179 ? -19.321 -36.819 58.028 1.00 76.19 179 LYS A C 1
ATOM 1485 O O . LYS A 1 179 ? -19.823 -37.752 58.647 1.00 76.19 179 LYS A O 1
ATOM 1490 N N . SER A 1 180 ? -18.004 -36.625 57.977 1.00 68.56 180 SER A N 1
ATOM 1491 C CA . SER A 1 180 ? -17.030 -37.526 58.606 1.00 68.56 180 SER A CA 1
ATOM 1492 C C . SER A 1 180 ? -16.897 -37.360 60.128 1.00 68.56 180 SER A C 1
ATOM 1494 O O . SER A 1 180 ? -16.415 -38.272 60.792 1.00 68.56 180 SER A O 1
ATOM 1496 N N . HIS A 1 181 ? -17.315 -36.219 60.690 1.00 62.50 181 HIS A N 1
ATOM 1497 C CA . HIS A 1 181 ? -17.276 -35.937 62.136 1.00 62.50 181 HIS A CA 1
ATOM 1498 C C . HIS A 1 181 ? -18.604 -36.188 62.869 1.00 62.50 181 HIS A C 1
ATOM 1500 O O . HIS A 1 181 ? -18.646 -36.090 64.092 1.00 62.50 181 HIS A O 1
ATOM 1506 N N . ASN A 1 182 ? -19.671 -36.545 62.148 1.00 55.50 182 ASN A N 1
ATOM 1507 C CA . ASN A 1 182 ? -20.968 -36.937 62.717 1.00 55.50 182 ASN A CA 1
ATOM 1508 C C . ASN A 1 182 ? -21.171 -38.471 62.769 1.00 55.50 182 ASN A C 1
ATOM 1510 O O . ASN A 1 182 ? -22.312 -38.938 62.766 1.00 55.50 182 ASN A O 1
ATOM 1514 N N . ILE A 1 183 ? -20.079 -39.248 62.804 1.00 47.97 183 ILE A N 1
ATOM 1515 C CA . ILE A 1 183 ? -20.072 -40.712 62.999 1.00 47.97 183 ILE A CA 1
ATOM 1516 C C . ILE A 1 183 ? -19.464 -41.043 64.360 1.00 47.97 183 ILE A C 1
ATOM 1518 O O . ILE A 1 183 ? -18.379 -40.498 64.658 1.00 47.97 183 ILE A O 1
#

Radius of gyration: 46.9 Å; chains: 1; bounding box: 95×55×148 Å

Sequence (183 aa):
MTFSPIENSLTLESAILARHQELDNLQLEITFLCSHMQQLAELKQQQMQENLKLELTQRIEQLEALSDIINALSYQLEIELNNFKEIAVETNKLYQKMQDNSEFRTMELESSKTYRLSPRSIWQVHYSCVPQIMKKIDCFILTHKNIDLFKQDDKERECQNKLENSQNCEHDFSEFLEKSHNI